Protein AF-A0AAV5X1I8-F1 (afdb_monomer_lite)

Foldseek 3Di:
DDDDDDDDDDDDDDDDPPDPDDPVVVVVVVVVVVVVVVVVVVVVVVVVVVVLLVVLLVPQHDPQCSVQSSVLQVVLWFRPGVVQPDPVSLQSSLLSSLCSQPNPVQCVQQELVCLVVLVVLVPVPPPVSVSSVVSNGNRRRSNHTPD

Structure (mmCIF, N/CA/C/O backbone):
data_AF-A0AAV5X1I8-F1
#
_entry.id   AF-A0AAV5X1I8-F1
#
loop_
_atom_site.group_PDB
_atom_site.id
_atom_site.type_symbol
_atom_site.label_atom_id
_atom_site.label_alt_id
_atom_site.label_comp_id
_atom_site.label_asym_id
_atom_site.label_entity_id
_atom_site.label_seq_id
_atom_site.pdbx_PDB_ins_code
_atom_site.Cartn_x
_atom_site.Cartn_y
_atom_site.Cartn_z
_atom_site.occupancy
_atom_site.B_iso_or_equiv
_atom_site.auth_seq_id
_atom_site.auth_comp_id
_atom_site.auth_asym_id
_atom_site.auth_atom_id
_atom_site.pdbx_PDB_model_num
ATOM 1 N N . SER A 1 1 ? -28.066 71.621 68.521 1.00 43.03 1 SER A N 1
ATOM 2 C CA . SER A 1 1 ? -27.560 70.573 67.617 1.00 43.03 1 SER A CA 1
ATOM 3 C C . SER A 1 1 ? -28.483 70.422 66.427 1.00 43.03 1 SER A C 1
ATOM 5 O O . SER A 1 1 ? -29.681 70.256 66.607 1.00 43.03 1 SER A O 1
ATOM 7 N N . GLN A 1 2 ? -27.921 70.603 65.233 1.00 41.34 2 GLN A N 1
ATOM 8 C CA . GLN A 1 2 ? -28.588 70.626 63.931 1.00 41.34 2 GLN A CA 1
ATOM 9 C C . GLN A 1 2 ? -28.812 69.204 63.395 1.00 41.34 2 GLN A C 1
ATOM 11 O O . GLN A 1 2 ? -27.917 68.375 63.524 1.00 41.34 2 GLN A O 1
ATOM 16 N N . ILE A 1 3 ? -29.933 68.945 62.711 1.00 45.06 3 ILE A N 1
ATOM 17 C CA . ILE A 1 3 ? -30.043 67.830 61.754 1.00 45.06 3 ILE A CA 1
ATOM 18 C C . ILE A 1 3 ? -30.714 68.359 60.480 1.00 45.06 3 ILE A C 1
ATOM 20 O O . ILE A 1 3 ? -31.908 68.644 60.449 1.00 45.06 3 ILE A O 1
ATOM 24 N N . TYR A 1 4 ? -29.906 68.510 59.431 1.00 41.62 4 TYR A N 1
ATOM 25 C CA . TYR A 1 4 ? -30.266 68.991 58.097 1.00 41.62 4 TYR A CA 1
ATOM 26 C C . TYR A 1 4 ? -30.473 67.780 57.167 1.00 41.62 4 TYR A C 1
ATOM 28 O O . TYR A 1 4 ? -29.536 67.018 56.927 1.00 41.62 4 TYR A O 1
ATOM 36 N N . ARG A 1 5 ? -31.691 67.566 56.644 1.00 45.28 5 ARG A N 1
ATOM 37 C CA . ARG A 1 5 ? -31.988 66.514 55.646 1.00 45.28 5 ARG A CA 1
ATOM 38 C C . ARG A 1 5 ? -31.742 67.042 54.226 1.00 45.28 5 ARG A C 1
ATOM 40 O O . ARG A 1 5 ? -32.449 67.938 53.774 1.00 45.28 5 ARG A O 1
ATOM 47 N N . ARG A 1 6 ? -30.785 66.448 53.501 1.00 44.38 6 ARG A N 1
ATOM 48 C CA . ARG A 1 6 ? -30.564 66.671 52.058 1.00 44.38 6 ARG A CA 1
ATOM 49 C C . ARG A 1 6 ? -31.616 65.926 51.220 1.00 44.38 6 ARG A C 1
ATOM 51 O O . ARG A 1 6 ? -31.874 64.752 51.468 1.00 44.38 6 ARG A O 1
ATOM 58 N N . ARG A 1 7 ? -32.172 66.589 50.198 1.00 47.53 7 ARG A N 1
ATOM 59 C CA . ARG A 1 7 ? -32.893 65.962 49.071 1.00 47.53 7 ARG A CA 1
ATOM 60 C C . ARG A 1 7 ? -31.920 65.740 47.909 1.00 47.53 7 ARG A C 1
ATOM 62 O O . ARG A 1 7 ? -31.175 66.650 47.560 1.00 47.53 7 ARG A O 1
ATOM 69 N N . 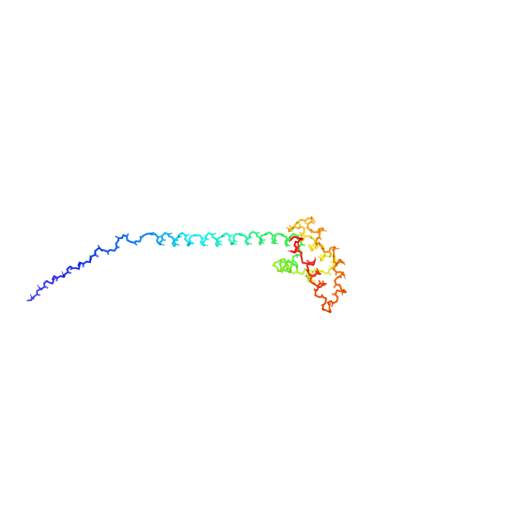THR A 1 8 ? -31.946 64.554 47.313 1.00 47.28 8 THR A N 1
ATOM 70 C CA . THR A 1 8 ? -31.221 64.183 46.086 1.00 47.28 8 THR A CA 1
ATOM 71 C C . THR A 1 8 ? -32.068 64.464 44.832 1.00 47.28 8 THR A C 1
ATOM 73 O O . THR A 1 8 ? -33.288 64.287 44.885 1.00 47.28 8 THR A O 1
ATOM 76 N N . PRO A 1 9 ? -31.470 64.882 43.700 1.00 47.22 9 PRO A N 1
ATOM 77 C CA . PRO A 1 9 ? -32.198 65.120 42.453 1.00 47.22 9 PRO A CA 1
ATOM 78 C C . PRO A 1 9 ? -32.415 63.831 41.640 1.00 47.22 9 PRO A C 1
ATOM 80 O O . PRO A 1 9 ? -31.598 62.912 41.665 1.00 47.22 9 PRO A O 1
ATOM 83 N N . ARG A 1 10 ? -33.541 63.783 40.915 1.00 47.47 10 ARG A N 1
ATOM 84 C CA . ARG A 1 10 ? -33.915 62.719 39.970 1.00 47.47 10 ARG A CA 1
ATOM 85 C C . ARG A 1 10 ? -33.127 62.866 38.665 1.00 47.47 10 ARG A C 1
ATOM 87 O O . ARG A 1 10 ? -33.118 63.943 38.080 1.00 47.47 10 ARG A O 1
ATOM 94 N N . LEU A 1 11 ? -32.543 61.766 38.196 1.00 45.41 11 LEU A N 1
ATOM 95 C CA . LEU A 1 11 ? -31.924 61.643 36.878 1.00 45.41 11 LEU A CA 1
ATOM 96 C C . LEU A 1 11 ? -32.997 61.177 35.874 1.00 45.41 11 LEU A C 1
ATOM 98 O O . LEU A 1 11 ? -33.544 60.086 36.024 1.00 45.41 11 LEU A O 1
ATOM 102 N N . GLN A 1 12 ? -33.333 62.006 34.884 1.00 53.06 12 GLN A N 1
ATOM 103 C CA . GLN A 1 12 ? -34.125 61.603 33.715 1.00 53.06 12 GLN A CA 1
ATOM 104 C C . GLN A 1 12 ? -33.166 61.110 32.625 1.00 53.06 12 GLN A C 1
ATOM 106 O O . GLN A 1 12 ? -32.307 61.867 32.181 1.00 53.06 12 GLN A O 1
ATOM 111 N N . ILE A 1 13 ? -33.324 59.860 32.188 1.00 50.00 13 ILE A N 1
ATOM 112 C CA . ILE A 1 13 ? -32.645 59.297 31.011 1.00 50.00 13 ILE A CA 1
ATOM 113 C C . ILE A 1 13 ? -33.712 59.118 29.917 1.00 50.00 13 ILE A C 1
ATOM 115 O O . ILE A 1 13 ? -34.743 58.501 30.202 1.00 50.00 13 ILE A O 1
ATOM 119 N N . PRO A 1 14 ? -33.529 59.645 28.692 1.00 46.41 14 PRO A N 1
ATOM 120 C CA . PRO A 1 14 ? -34.498 59.471 27.620 1.00 46.41 14 PRO A CA 1
ATOM 121 C C . PRO A 1 14 ? -34.398 58.072 26.995 1.00 46.41 14 PRO A C 1
ATOM 123 O O . PRO A 1 14 ? -33.334 57.609 26.590 1.00 46.41 14 PRO A O 1
ATOM 126 N N . ILE A 1 15 ? -35.556 57.421 26.901 1.00 50.56 15 ILE A N 1
ATOM 127 C CA . ILE A 1 15 ? -35.806 56.145 26.227 1.00 50.56 15 ILE A CA 1
ATOM 128 C C . ILE A 1 15 ? -35.940 56.440 24.726 1.00 50.56 15 ILE A C 1
ATOM 130 O O . ILE A 1 15 ? -37.041 56.665 24.238 1.00 50.56 15 ILE A O 1
ATOM 134 N N . VAL A 1 16 ? -34.832 56.511 23.987 1.00 46.91 16 VAL A N 1
ATOM 135 C CA . VAL A 1 16 ? -34.857 56.615 22.512 1.00 46.91 16 VAL A CA 1
ATOM 136 C C . VAL A 1 16 ? -33.735 55.760 21.922 1.00 46.91 16 VAL A C 1
ATOM 138 O O . VAL A 1 16 ? -32.824 56.262 21.285 1.00 46.91 16 VAL A O 1
ATOM 141 N N . PHE A 1 17 ? -33.742 54.456 22.191 1.00 45.16 17 PHE A N 1
ATOM 142 C CA . PHE A 1 17 ? -32.818 53.501 21.558 1.00 45.16 17 PHE A CA 1
ATOM 143 C C . PHE A 1 17 ? -33.458 52.110 21.494 1.00 45.16 17 PHE A C 1
ATOM 145 O O . PHE A 1 17 ? -32.917 51.117 21.958 1.00 45.16 17 PHE A O 1
ATOM 152 N N . ALA A 1 18 ? -34.668 52.022 20.956 1.00 50.34 18 ALA A N 1
ATOM 153 C CA . ALA A 1 18 ? -35.292 50.736 20.684 1.00 50.34 18 ALA A CA 1
ATOM 154 C C . ALA A 1 18 ? -36.101 50.885 19.405 1.00 50.34 18 ALA A C 1
ATOM 156 O O . ALA A 1 18 ? -37.126 51.550 19.451 1.00 50.34 18 ALA A O 1
ATOM 157 N N . LEU A 1 19 ? -35.589 50.354 18.285 1.00 47.88 19 LEU A N 1
ATOM 158 C CA . LEU A 1 19 ? -36.352 49.792 17.146 1.00 47.88 19 LEU A CA 1
ATOM 159 C C . LEU A 1 19 ? -35.538 49.651 15.842 1.00 47.88 19 LEU A C 1
ATOM 161 O O . LEU A 1 19 ? -36.050 49.075 14.891 1.00 47.88 19 LEU A O 1
ATOM 165 N N . HIS A 1 20 ? -34.269 50.074 15.780 1.00 48.97 20 HIS A N 1
ATOM 166 C CA . HIS A 1 20 ? -33.465 49.986 14.543 1.00 48.97 20 HIS A CA 1
ATOM 167 C C . HIS A 1 20 ? -32.456 48.826 14.460 1.00 48.97 20 HIS A C 1
ATOM 169 O O . HIS A 1 20 ? -31.535 48.871 13.650 1.00 48.97 20 HIS A O 1
ATOM 175 N N . LEU A 1 21 ? -32.611 47.764 15.252 1.00 59.62 21 LEU A N 1
ATOM 176 C CA . LEU A 1 21 ? -31.833 46.535 15.061 1.00 59.62 21 LEU A CA 1
ATOM 177 C C . LEU A 1 21 ? -32.755 45.322 15.173 1.00 59.62 21 LEU A C 1
ATOM 179 O O . LEU A 1 21 ? -33.182 44.996 16.277 1.00 59.62 21 LEU A O 1
ATOM 183 N N . PRO A 1 22 ? -33.062 44.646 14.049 1.00 57.62 22 PRO A N 1
ATOM 184 C CA . PRO A 1 22 ? -32.955 43.191 14.148 1.00 57.62 22 PRO A CA 1
ATOM 185 C C . PRO A 1 22 ? -32.491 42.467 12.879 1.00 57.62 22 PRO A C 1
ATOM 187 O O . PRO A 1 22 ? -32.331 41.258 12.946 1.00 57.62 22 PRO A O 1
ATOM 190 N N . LEU A 1 23 ? -32.259 43.127 11.736 1.00 60.56 23 LEU A N 1
ATOM 191 C CA . LEU A 1 23 ? -31.936 42.382 10.507 1.00 60.56 23 LEU A CA 1
ATOM 192 C C . LEU A 1 23 ? -30.458 41.970 10.432 1.00 60.56 23 LEU A C 1
ATOM 194 O O . LEU A 1 23 ? -30.155 40.807 10.183 1.00 60.56 23 LEU A O 1
ATOM 198 N N . ASN A 1 24 ? -29.542 42.899 10.726 1.00 59.44 24 ASN A N 1
ATOM 199 C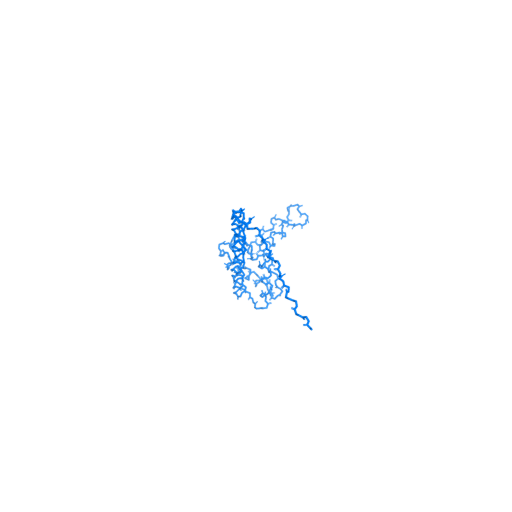 CA . ASN A 1 24 ? -28.103 42.617 10.706 1.00 59.44 24 ASN A CA 1
ATOM 200 C C . ASN A 1 24 ? -27.697 41.604 11.786 1.00 59.44 24 ASN A C 1
ATOM 202 O O . ASN A 1 24 ? -26.877 40.739 11.509 1.00 59.44 24 ASN A O 1
ATOM 206 N N . ILE A 1 25 ? -28.316 41.663 12.975 1.00 66.88 25 ILE A N 1
ATOM 207 C CA . ILE A 1 25 ? -28.050 40.701 14.058 1.00 66.88 25 ILE A CA 1
ATOM 208 C C . ILE A 1 25 ? -28.546 39.302 13.670 1.00 66.88 25 ILE A C 1
ATOM 210 O O . ILE A 1 25 ? -27.807 38.334 13.840 1.00 66.88 25 ILE A O 1
ATOM 214 N N . LEU A 1 26 ? -29.755 39.181 13.098 1.00 64.06 26 LEU A N 1
ATOM 215 C CA . LEU A 1 26 ? -30.262 37.883 12.632 1.00 64.06 26 LEU A CA 1
ATOM 216 C C . LEU A 1 26 ? -29.346 37.280 11.561 1.00 64.06 26 LEU A C 1
ATOM 218 O O . LEU A 1 26 ? -29.062 36.085 11.603 1.00 64.06 26 LEU A O 1
ATOM 222 N N . LEU A 1 27 ? -28.871 38.108 10.620 1.00 67.31 27 LEU A N 1
ATOM 223 C CA . LEU A 1 27 ? -27.958 37.671 9.565 1.00 67.31 27 LEU A CA 1
ATOM 224 C C . LEU A 1 27 ? -26.623 37.182 10.135 1.00 67.31 27 LEU A C 1
ATOM 226 O O . LEU A 1 27 ? -26.152 36.125 9.723 1.00 67.31 27 LEU A O 1
ATOM 230 N N . THR A 1 28 ? -26.035 37.906 11.094 1.00 73.50 28 THR A N 1
ATOM 231 C CA . THR A 1 28 ? -24.785 37.483 11.740 1.00 73.50 28 THR A CA 1
ATOM 232 C C . THR A 1 28 ? -24.973 36.190 12.525 1.00 73.50 28 THR A C 1
ATOM 234 O O . THR A 1 28 ? -24.177 35.273 12.372 1.00 73.50 28 THR A O 1
ATOM 237 N N . SER A 1 29 ? -26.066 36.044 13.280 1.00 75.75 29 SER A N 1
ATOM 238 C CA . SER A 1 29 ? -26.352 34.814 14.030 1.00 75.75 29 SER A CA 1
ATOM 239 C C . SER A 1 29 ? -26.574 33.605 13.115 1.00 75.75 29 SER A C 1
ATOM 241 O O . SER A 1 29 ? -26.133 32.502 13.431 1.00 75.75 29 SER A O 1
ATOM 243 N N . LEU A 1 30 ? -27.219 33.799 11.960 1.00 77.50 30 LEU A N 1
ATOM 244 C CA . LEU A 1 30 ? -27.371 32.759 10.938 1.00 77.50 30 LEU A CA 1
ATOM 245 C C . LEU A 1 30 ? -26.030 32.375 10.294 1.00 77.50 30 LEU A C 1
ATOM 247 O O . LEU A 1 30 ? -25.831 31.202 9.974 1.00 77.50 30 LEU A O 1
ATOM 251 N N . LEU A 1 31 ? -25.120 33.337 10.107 1.00 81.56 31 LEU A N 1
ATOM 252 C CA . LEU A 1 31 ? -23.783 33.091 9.560 1.00 81.56 31 LEU A CA 1
ATOM 253 C C . LEU A 1 31 ? -22.917 32.281 10.537 1.00 81.56 31 LEU A C 1
ATOM 255 O O . LEU A 1 31 ? -22.319 31.288 10.131 1.00 81.56 31 LEU A O 1
ATOM 259 N N . GLU A 1 32 ? -22.920 32.654 11.820 1.00 81.81 32 GLU A N 1
ATOM 260 C CA . GLU A 1 32 ? -22.203 31.958 12.900 1.00 81.81 32 GLU A CA 1
ATOM 261 C C . GLU A 1 32 ? -22.707 30.519 13.077 1.00 81.81 32 GLU A C 1
ATOM 263 O O . GLU A 1 32 ? -21.914 29.580 13.140 1.00 81.81 32 GLU A O 1
ATOM 268 N N . MET A 1 33 ? -24.032 30.313 13.069 1.00 83.56 33 MET A N 1
ATOM 269 C CA . MET A 1 33 ? -24.601 28.962 13.122 1.00 83.56 33 MET A CA 1
ATOM 270 C C . MET A 1 33 ? -24.177 28.128 11.911 1.00 83.56 33 MET A C 1
ATOM 272 O O . MET A 1 33 ? -23.784 26.979 12.080 1.00 83.56 33 MET A O 1
ATOM 276 N N . LYS A 1 34 ? -24.200 28.689 10.693 1.00 83.44 34 LYS A N 1
ATOM 277 C CA . LYS A 1 34 ? -23.719 27.978 9.497 1.00 83.44 34 LYS A CA 1
ATOM 278 C C . LYS A 1 34 ? -22.237 27.625 9.588 1.00 83.44 34 LYS A C 1
ATOM 280 O O . LYS A 1 34 ? -21.883 26.509 9.220 1.00 83.44 34 LYS A O 1
ATOM 285 N N . LEU A 1 35 ? -21.394 28.534 10.081 1.00 83.50 35 LEU A N 1
ATOM 286 C CA . LEU A 1 35 ? -19.969 28.265 10.288 1.00 83.50 35 LEU A CA 1
ATOM 287 C C . LEU A 1 35 ? -19.760 27.113 11.278 1.00 83.50 35 LEU A C 1
ATOM 289 O O . LEU A 1 35 ? -18.946 26.230 11.026 1.00 83.50 35 LEU A O 1
ATOM 293 N N . PHE A 1 36 ? -20.534 27.098 12.364 1.00 84.69 36 PHE A N 1
ATOM 294 C CA . PHE A 1 36 ? -20.495 26.045 13.374 1.00 84.69 36 PHE A CA 1
ATOM 295 C C . PHE A 1 36 ? -20.981 24.690 12.836 1.00 84.69 36 PHE A C 1
ATOM 297 O O . PHE A 1 36 ? -20.362 23.661 13.086 1.00 84.69 36 PHE A O 1
ATOM 304 N N . PHE A 1 37 ? -22.059 24.666 12.047 1.00 81.31 37 PHE A N 1
ATOM 305 C CA . PHE A 1 37 ? -22.516 23.433 11.401 1.00 81.31 37 PHE A CA 1
ATOM 306 C C . PHE A 1 37 ? -21.513 22.922 10.356 1.00 81.31 37 PHE A C 1
ATOM 308 O O . PHE A 1 37 ? -21.280 21.718 10.280 1.00 81.31 37 PHE A O 1
ATOM 315 N N . LEU A 1 38 ? -20.881 23.813 9.585 1.00 82.06 38 LEU A N 1
ATOM 316 C CA . LEU A 1 38 ? -19.831 23.439 8.632 1.00 82.06 38 LEU A CA 1
ATOM 317 C C . LEU A 1 38 ? -18.594 22.869 9.333 1.00 82.06 38 LEU A C 1
ATOM 319 O O . LEU A 1 38 ? -18.057 21.862 8.879 1.00 82.06 38 LEU A O 1
ATOM 323 N N . SER A 1 39 ? -18.157 23.463 10.447 1.00 77.69 39 SER A N 1
ATOM 324 C CA . SER A 1 39 ? -17.017 22.938 11.205 1.00 77.69 39 SER A CA 1
ATOM 325 C C . SER A 1 39 ? -17.323 21.578 11.836 1.00 77.69 39 SER A C 1
ATOM 327 O O . SER A 1 39 ? -16.484 20.683 11.773 1.00 77.69 39 SER A O 1
ATOM 329 N N . LEU A 1 40 ? -18.537 21.377 12.358 1.00 76.38 40 LEU A N 1
ATOM 330 C CA . LEU A 1 40 ? -18.997 20.077 12.857 1.00 76.38 40 LEU A CA 1
ATOM 331 C C . LEU A 1 40 ? -18.969 18.989 11.777 1.00 76.38 40 LEU A C 1
ATOM 333 O O . LEU A 1 40 ? -18.457 17.901 12.036 1.00 76.38 40 LEU A O 1
ATOM 337 N N . LEU A 1 41 ? -19.465 19.282 10.568 1.00 75.62 41 LEU A N 1
ATOM 338 C CA . LEU A 1 41 ? -19.477 18.319 9.460 1.00 75.62 41 LEU A CA 1
ATOM 339 C C . LEU A 1 41 ? -18.063 17.865 9.067 1.00 75.62 41 LEU A C 1
ATOM 341 O O . LEU A 1 41 ? -17.851 16.675 8.839 1.00 75.62 41 LEU A O 1
ATOM 345 N N . LEU A 1 42 ? -17.093 18.784 9.040 1.00 73.19 42 LEU A N 1
ATOM 346 C CA . LEU A 1 42 ? -15.700 18.468 8.701 1.00 73.19 42 LEU A CA 1
ATOM 347 C C . LEU A 1 42 ? -15.025 17.565 9.747 1.00 73.19 42 LEU A C 1
ATOM 349 O O . LEU A 1 42 ? -14.247 16.679 9.392 1.00 73.19 42 LEU A O 1
ATOM 353 N N . ILE A 1 43 ? -15.332 17.752 11.033 1.00 71.81 43 ILE A N 1
ATOM 354 C CA . ILE A 1 43 ? -14.749 16.942 12.114 1.00 71.81 43 ILE A CA 1
ATOM 355 C C . ILE A 1 43 ? -15.288 15.504 12.064 1.00 71.81 43 ILE A C 1
ATOM 357 O O . ILE A 1 43 ? -14.528 14.553 12.249 1.00 71.81 43 ILE A O 1
ATOM 361 N N . SER A 1 44 ? -16.581 15.325 11.770 1.00 67.19 44 SER A N 1
ATOM 362 C CA . SER A 1 44 ? -17.197 13.994 11.692 1.00 67.19 44 SER A CA 1
ATOM 363 C C . SER A 1 44 ? -16.598 13.120 10.586 1.00 67.19 44 SER A C 1
ATOM 365 O O . SER A 1 44 ? -16.380 11.931 10.811 1.00 67.19 44 SER A O 1
ATOM 367 N N . SER A 1 45 ? -16.283 13.692 9.419 1.00 65.44 45 SER A N 1
ATOM 368 C CA . SER A 1 45 ? -15.679 12.941 8.308 1.00 65.44 45 SER A CA 1
ATOM 369 C C . SER A 1 45 ? -14.271 12.428 8.617 1.00 65.44 45 SER A C 1
ATOM 371 O O . SER A 1 45 ? -13.926 11.314 8.232 1.00 65.44 45 SER A O 1
ATOM 373 N N . VAL A 1 46 ? -13.467 13.207 9.346 1.00 70.00 46 VAL A N 1
ATOM 374 C CA . VAL A 1 46 ? -12.099 12.805 9.718 1.00 70.00 46 VAL A CA 1
ATOM 375 C C . VAL A 1 46 ? -12.122 11.668 10.739 1.00 70.00 46 VAL A C 1
ATOM 377 O O . VAL A 1 46 ? -11.349 10.721 10.626 1.00 70.00 46 VAL A O 1
ATOM 380 N N . ALA A 1 47 ? -13.037 11.727 11.712 1.00 66.94 47 ALA A N 1
ATOM 381 C CA . ALA A 1 47 ? -13.168 10.687 12.728 1.00 66.94 47 ALA A CA 1
ATOM 382 C C . ALA A 1 47 ? -13.566 9.329 12.125 1.00 66.94 47 ALA A C 1
ATOM 384 O O . ALA A 1 47 ? -12.983 8.310 12.486 1.00 66.94 47 ALA A O 1
ATOM 385 N N . ALA A 1 48 ? -14.512 9.323 11.179 1.00 68.12 48 ALA A N 1
ATOM 386 C CA . ALA A 1 48 ? -14.936 8.102 10.496 1.00 68.12 48 ALA A CA 1
ATOM 387 C C . ALA A 1 48 ? -13.787 7.458 9.700 1.00 68.12 48 ALA A C 1
ATOM 389 O O . ALA A 1 48 ? -13.550 6.260 9.834 1.00 68.12 48 ALA A O 1
ATOM 390 N N . LYS A 1 49 ? -13.026 8.266 8.946 1.00 75.88 49 LYS A N 1
ATOM 391 C CA . LYS A 1 49 ? -11.868 7.794 8.174 1.00 75.88 49 LYS A CA 1
ATOM 392 C C . LYS A 1 49 ? -10.778 7.193 9.072 1.00 75.88 49 LYS A C 1
ATOM 394 O O . LYS A 1 49 ? -10.285 6.105 8.800 1.00 75.88 49 LYS A O 1
ATOM 399 N N . SER A 1 50 ? -10.474 7.846 10.193 1.00 76.38 50 SER A N 1
ATOM 400 C CA . SER A 1 50 ? -9.473 7.354 11.148 1.00 76.38 50 SER A CA 1
ATOM 401 C C . SER A 1 50 ? -9.875 6.032 11.821 1.00 76.38 50 SER A C 1
ATOM 403 O O . SER A 1 50 ? -9.015 5.198 12.110 1.00 76.38 50 SER A O 1
ATOM 405 N N . GLU A 1 51 ? -11.170 5.809 12.072 1.00 81.12 51 GLU A N 1
ATOM 406 C CA . GLU A 1 51 ? -11.657 4.534 12.610 1.00 81.12 51 GLU A CA 1
ATOM 407 C C . GLU A 1 51 ? -11.502 3.395 11.592 1.00 81.12 51 GLU A C 1
ATOM 409 O O . GLU A 1 51 ? -11.090 2.291 11.957 1.00 81.12 51 GLU A O 1
ATOM 414 N N . GLU A 1 52 ? -11.810 3.663 10.324 1.00 85.12 52 GLU A N 1
ATOM 415 C CA . GLU A 1 52 ? -11.651 2.715 9.221 1.00 85.12 52 GLU A CA 1
ATOM 416 C C . GLU A 1 52 ? -10.180 2.328 9.018 1.00 85.12 52 GLU A C 1
ATOM 418 O O . GLU A 1 52 ? -9.838 1.150 9.115 1.00 85.12 52 GLU A O 1
ATOM 423 N N . GLU A 1 53 ? -9.285 3.309 8.879 1.00 88.31 53 GLU A N 1
ATOM 424 C CA . GLU A 1 53 ? -7.835 3.084 8.775 1.00 88.31 53 GLU A CA 1
ATOM 425 C C . GLU A 1 53 ? -7.293 2.352 10.015 1.00 88.31 53 GLU A C 1
ATOM 427 O O . GLU A 1 53 ? -6.437 1.468 9.925 1.00 88.31 53 GLU A O 1
ATOM 432 N N . GLY A 1 54 ? -7.842 2.656 11.196 1.00 90.88 54 GLY A N 1
ATOM 433 C CA . GLY A 1 54 ? -7.534 1.963 12.441 1.00 90.88 54 GLY A CA 1
ATOM 434 C C . GLY A 1 54 ? -7.854 0.466 12.405 1.00 90.88 54 GLY A C 1
ATOM 435 O O . GLY A 1 54 ? -7.046 -0.333 12.890 1.00 90.88 54 GLY A O 1
ATOM 436 N N . LYS A 1 55 ? -8.997 0.086 11.819 1.00 95.06 55 LYS A N 1
ATOM 437 C CA . LYS A 1 55 ? -9.407 -1.316 11.630 1.00 95.06 55 LYS A CA 1
ATOM 438 C C . LYS A 1 55 ? -8.520 -2.021 10.612 1.00 95.06 55 LYS A C 1
ATOM 440 O O . LYS A 1 55 ? -8.044 -3.111 10.912 1.00 95.06 55 LYS A O 1
ATOM 445 N N . VAL A 1 56 ? -8.223 -1.374 9.485 1.00 96.69 56 VAL A N 1
ATOM 446 C CA . VAL A 1 56 ? -7.344 -1.938 8.447 1.00 96.69 56 VAL A CA 1
ATOM 447 C C . VAL A 1 56 ? -5.945 -2.217 8.997 1.00 96.69 56 VAL A C 1
ATOM 449 O O . VAL A 1 56 ? -5.401 -3.300 8.793 1.00 96.69 56 VAL A O 1
ATOM 452 N N . VAL A 1 57 ? -5.371 -1.292 9.774 1.00 97.00 57 VAL A N 1
ATOM 453 C CA . VAL A 1 57 ? -4.070 -1.519 10.429 1.00 97.00 57 VAL A CA 1
ATOM 454 C C . VAL A 1 57 ? -4.125 -2.709 11.391 1.00 97.00 57 VAL A C 1
ATOM 456 O O . VAL A 1 57 ? -3.176 -3.485 11.447 1.00 97.00 57 VAL A O 1
ATOM 459 N N . ALA A 1 58 ? -5.211 -2.866 12.151 1.00 96.69 58 ALA A N 1
ATOM 460 C CA . ALA A 1 58 ? -5.357 -3.983 13.084 1.00 96.69 58 ALA A CA 1
ATOM 461 C C . ALA A 1 58 ? -5.550 -5.338 12.378 1.00 96.69 58 ALA A C 1
ATOM 463 O O . ALA A 1 58 ? -5.148 -6.364 12.920 1.00 96.69 58 ALA A O 1
ATOM 464 N N . GLU A 1 59 ? -6.163 -5.338 11.194 1.00 97.19 59 GLU A N 1
ATOM 465 C CA . GLU A 1 59 ? -6.404 -6.532 10.383 1.00 97.19 59 GLU A CA 1
ATOM 466 C C . GLU A 1 59 ? -5.152 -6.976 9.615 1.00 97.19 59 GLU A C 1
ATOM 468 O O . GLU A 1 59 ? -4.794 -8.153 9.636 1.00 97.19 59 GLU A O 1
ATOM 473 N N . CYS A 1 60 ? -4.469 -6.038 8.957 1.00 97.31 60 CYS A N 1
ATOM 474 C CA . CYS A 1 60 ? -3.437 -6.356 7.972 1.00 97.31 60 CYS A CA 1
ATOM 475 C C . CYS A 1 60 ? -2.002 -6.292 8.502 1.00 97.31 60 CYS A C 1
ATOM 477 O O . CYS A 1 60 ? -1.093 -6.842 7.874 1.00 97.31 60 CYS A O 1
ATOM 479 N N . CYS A 1 61 ? -1.762 -5.607 9.624 1.00 96.81 61 CYS A N 1
ATOM 480 C CA . CYS A 1 61 ? -0.411 -5.368 10.121 1.00 96.81 61 CYS A CA 1
ATOM 481 C C . CYS A 1 61 ? -0.106 -6.130 11.401 1.00 96.81 61 CYS A C 1
ATOM 483 O O . CYS A 1 61 ? -0.908 -6.215 12.331 1.00 96.81 61 CYS A O 1
ATOM 485 N N . ALA A 1 62 ? 1.125 -6.634 11.479 1.00 94.19 62 ALA A N 1
ATOM 486 C CA . ALA A 1 62 ? 1.645 -7.190 12.711 1.00 94.19 62 ALA A CA 1
ATOM 487 C C . ALA A 1 62 ? 1.716 -6.097 13.802 1.00 94.19 62 ALA A C 1
ATOM 489 O O . ALA A 1 62 ? 1.981 -4.927 13.503 1.00 94.19 62 ALA A O 1
ATOM 490 N N . PRO A 1 63 ? 1.553 -6.444 15.092 1.00 94.62 63 PRO A N 1
ATOM 491 C CA . PRO A 1 63 ? 1.570 -5.454 16.172 1.00 94.62 63 PRO A CA 1
ATOM 492 C C . PRO A 1 63 ? 2.845 -4.595 16.218 1.00 94.62 63 PRO A C 1
ATOM 494 O O . PRO A 1 63 ? 2.794 -3.419 16.568 1.00 94.62 63 PRO A O 1
ATOM 497 N N . ASN A 1 64 ? 3.991 -5.163 15.832 1.00 95.38 64 ASN A N 1
ATOM 498 C CA . ASN A 1 64 ? 5.285 -4.478 15.770 1.00 95.38 64 ASN A CA 1
ATOM 499 C C . ASN A 1 64 ? 5.489 -3.631 14.494 1.00 95.38 64 ASN A C 1
ATOM 501 O O . ASN A 1 64 ? 6.488 -2.919 14.398 1.00 95.38 64 ASN A O 1
ATOM 505 N N . SER A 1 65 ? 4.588 -3.698 13.509 1.00 96.38 65 SER A N 1
ATOM 506 C CA . SER A 1 65 ? 4.597 -2.858 12.302 1.00 96.38 65 SER A CA 1
ATOM 507 C C . SER A 1 65 ? 3.432 -1.866 12.248 1.00 96.38 65 SER A C 1
ATOM 509 O O . SER A 1 65 ? 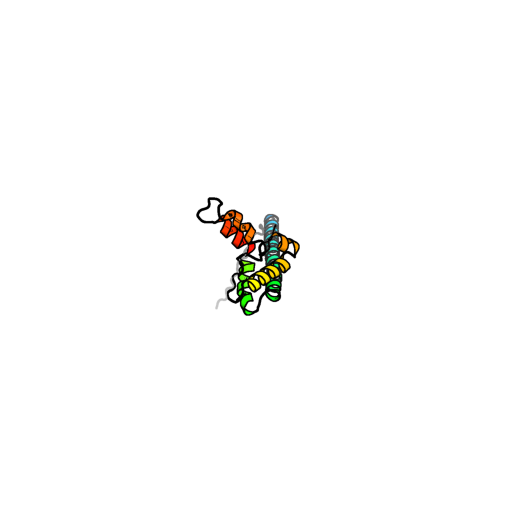3.450 -0.972 11.407 1.00 96.38 65 SER A O 1
ATOM 511 N N . ALA A 1 66 ? 2.463 -1.956 13.166 1.00 96.44 66 ALA A N 1
ATOM 512 C CA . ALA A 1 66 ? 1.229 -1.168 13.152 1.00 96.44 66 ALA A CA 1
ATOM 513 C C . ALA A 1 66 ? 1.447 0.353 13.046 1.00 96.44 66 ALA A C 1
ATOM 515 O O . ALA A 1 66 ? 0.753 1.017 12.279 1.00 96.44 66 ALA A O 1
ATOM 516 N N . ALA A 1 67 ? 2.422 0.910 13.774 1.00 95.94 67 ALA A N 1
ATOM 517 C CA . ALA A 1 67 ? 2.724 2.343 13.713 1.00 95.94 67 ALA A CA 1
ATOM 518 C C . ALA A 1 67 ? 3.251 2.767 12.332 1.00 95.94 67 ALA A C 1
ATOM 520 O O . ALA A 1 67 ? 2.801 3.769 11.787 1.00 95.94 67 ALA A O 1
ATOM 521 N N . CYS A 1 68 ? 4.147 1.968 11.749 1.00 96.94 68 CYS A N 1
ATOM 522 C CA . CYS A 1 68 ? 4.675 2.218 10.411 1.00 96.94 68 CYS A CA 1
ATOM 523 C C . CYS A 1 68 ? 3.596 2.041 9.334 1.00 96.94 68 CYS A C 1
ATOM 525 O O . CYS A 1 68 ? 3.476 2.882 8.452 1.00 96.94 68 CYS A O 1
ATOM 527 N N . CYS A 1 69 ? 2.755 1.005 9.435 1.00 97.19 69 CYS A N 1
ATOM 528 C CA . CYS A 1 69 ? 1.619 0.841 8.528 1.00 97.19 69 CYS A CA 1
ATOM 529 C C . CYS A 1 69 ? 0.688 2.050 8.554 1.00 97.19 69 CYS A C 1
ATOM 531 O O . CYS A 1 69 ? 0.270 2.523 7.503 1.00 97.19 69 CYS A O 1
ATOM 533 N N . ARG A 1 70 ? 0.377 2.551 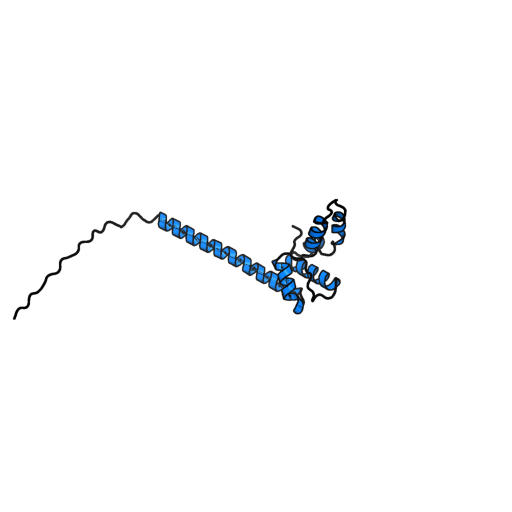9.755 1.00 96.50 70 ARG A N 1
ATOM 534 C CA . ARG A 1 70 ? -0.471 3.730 9.916 1.00 96.50 70 ARG A CA 1
ATOM 535 C C . ARG A 1 70 ? 0.140 4.952 9.251 1.00 96.50 70 ARG A C 1
ATOM 537 O O . ARG A 1 70 ? -0.536 5.608 8.480 1.00 96.50 70 ARG A O 1
ATOM 544 N N . GLU A 1 71 ? 1.423 5.201 9.485 1.00 96.12 71 GLU A N 1
ATOM 545 C CA . GLU A 1 71 ? 2.138 6.294 8.826 1.00 96.12 71 GLU A CA 1
ATOM 546 C C . GLU A 1 71 ? 2.099 6.158 7.295 1.00 96.12 71 GLU A C 1
ATOM 548 O O . GLU A 1 71 ? 1.811 7.125 6.594 1.00 96.12 71 GLU A O 1
ATOM 553 N N . SER A 1 72 ? 2.318 4.954 6.760 1.00 96.12 72 SER A N 1
ATOM 554 C CA . SER A 1 72 ? 2.218 4.722 5.317 1.00 96.12 72 SER A CA 1
ATOM 555 C C . SER A 1 72 ? 0.818 5.004 4.767 1.00 96.12 72 SER A C 1
ATOM 557 O O . SER A 1 72 ? 0.709 5.591 3.692 1.00 96.12 72 SER A O 1
ATOM 559 N N . ILE A 1 73 ? -0.233 4.630 5.501 1.00 95.69 73 ILE A N 1
ATOM 560 C CA . ILE A 1 73 ? -1.626 4.873 5.110 1.00 95.69 73 ILE A CA 1
ATOM 561 C C . ILE A 1 73 ? -1.947 6.371 5.155 1.00 95.69 73 ILE A C 1
ATOM 563 O O . ILE A 1 73 ? -2.330 6.930 4.126 1.00 95.69 73 ILE A O 1
ATOM 567 N N . ASP A 1 74 ? -1.715 7.022 6.299 1.00 93.69 74 ASP A N 1
ATOM 568 C CA . ASP A 1 74 ? -2.075 8.422 6.564 1.00 93.69 74 ASP A CA 1
ATOM 569 C C . ASP A 1 74 ? -1.394 9.392 5.582 1.00 93.69 74 ASP A C 1
ATOM 571 O O . ASP A 1 74 ? -1.965 10.420 5.202 1.00 93.69 74 ASP A O 1
ATOM 575 N N . PHE A 1 75 ? -0.163 9.071 5.167 1.00 93.69 75 PHE A N 1
ATOM 576 C CA . PHE A 1 75 ? 0.672 9.936 4.332 1.00 93.69 75 PHE A CA 1
ATOM 577 C C . PHE A 1 75 ? 0.851 9.450 2.890 1.00 93.69 75 PHE A C 1
ATOM 579 O O . PHE A 1 75 ? 1.634 10.053 2.156 1.00 93.69 75 PHE A O 1
ATOM 586 N N . TYR A 1 76 ? 0.129 8.408 2.463 1.00 93.75 76 TYR A N 1
ATOM 587 C CA . TYR A 1 76 ? 0.222 7.851 1.103 1.00 93.75 76 TYR A CA 1
ATOM 588 C C . TYR A 1 76 ? 1.665 7.484 0.718 1.00 93.75 76 TYR A C 1
ATOM 590 O O . TYR A 1 76 ? 2.145 7.784 -0.378 1.00 93.75 76 TYR A O 1
ATOM 598 N N . LEU A 1 77 ? 2.391 6.870 1.656 1.00 95.25 77 LEU A N 1
ATOM 599 C CA . LEU A 1 77 ? 3.791 6.491 1.480 1.00 95.25 77 LEU A CA 1
ATOM 600 C C . LEU A 1 77 ? 3.922 5.009 1.147 1.00 95.25 77 LEU A C 1
ATOM 602 O O . LEU A 1 77 ? 3.119 4.176 1.566 1.00 95.25 77 LEU A O 1
ATOM 606 N N . ALA A 1 78 ? 5.017 4.673 0.466 1.00 94.44 78 ALA A N 1
ATOM 607 C CA . ALA A 1 78 ? 5.408 3.291 0.253 1.00 94.44 78 ALA A CA 1
ATOM 608 C C . ALA A 1 78 ? 5.551 2.542 1.591 1.00 94.44 78 ALA A C 1
ATOM 610 O O . ALA A 1 78 ? 6.232 3.011 2.508 1.00 94.44 78 ALA A O 1
ATOM 611 N N . LEU A 1 79 ? 4.959 1.350 1.691 1.00 94.81 79 LEU A N 1
ATOM 612 C CA . LEU A 1 79 ? 5.062 0.527 2.896 1.00 94.81 79 LEU A CA 1
ATOM 613 C C . LEU A 1 79 ? 6.444 -0.144 2.959 1.00 94.81 79 LEU A C 1
ATOM 615 O O . LEU A 1 79 ? 6.675 -1.154 2.293 1.00 94.81 79 LEU A O 1
ATOM 619 N N . LEU A 1 80 ? 7.359 0.416 3.751 1.00 91.75 80 LEU A N 1
ATOM 620 C CA . LEU A 1 80 ? 8.751 -0.043 3.902 1.00 91.75 80 LEU A CA 1
ATOM 621 C C . LEU A 1 80 ? 9.106 -0.309 5.374 1.00 91.75 80 LEU A C 1
ATOM 623 O O . LEU A 1 80 ? 10.161 0.093 5.864 1.00 91.75 80 LEU A O 1
ATOM 627 N N . CYS A 1 81 ? 8.198 -0.957 6.103 1.00 93.19 81 CYS A N 1
ATOM 628 C CA . CYS A 1 81 ? 8.353 -1.181 7.535 1.00 93.19 81 CYS A CA 1
ATOM 629 C C . CYS A 1 81 ? 9.498 -2.161 7.841 1.00 93.19 81 CYS A C 1
ATOM 631 O O . CYS A 1 81 ? 9.416 -3.314 7.420 1.00 93.19 81 CYS A O 1
ATOM 633 N N . PRO A 1 82 ? 10.519 -1.771 8.635 1.00 90.25 82 PRO A N 1
ATOM 634 C CA . PRO A 1 82 ? 11.661 -2.642 8.938 1.00 90.25 82 PRO A CA 1
ATOM 635 C C . PRO A 1 82 ? 11.289 -3.945 9.656 1.00 90.25 82 PRO A C 1
ATOM 637 O O . PRO A 1 82 ? 12.023 -4.922 9.579 1.00 90.25 82 PRO A O 1
ATOM 640 N N . SER A 1 83 ? 10.158 -3.957 10.368 1.00 91.19 83 SER A N 1
ATOM 641 C CA . SER A 1 83 ? 9.623 -5.136 11.055 1.00 91.19 83 SER A CA 1
ATOM 642 C C . SER A 1 83 ? 8.973 -6.161 10.119 1.00 91.19 83 SER A C 1
ATOM 644 O O . SER A 1 83 ? 8.678 -7.271 10.556 1.00 91.19 83 SER A O 1
ATOM 646 N N . LEU A 1 84 ? 8.761 -5.818 8.844 1.00 91.06 84 LEU A N 1
ATOM 647 C CA . LEU A 1 84 ? 8.328 -6.751 7.807 1.00 91.06 84 LEU A CA 1
ATOM 648 C C . LEU A 1 84 ? 9.578 -7.348 7.149 1.00 91.06 84 LEU A C 1
ATOM 650 O O . LEU A 1 84 ? 10.104 -6.830 6.168 1.00 91.06 84 LEU A O 1
ATOM 654 N N . GLU A 1 85 ? 10.079 -8.434 7.734 1.00 86.81 85 GLU A N 1
ATOM 655 C CA . GLU A 1 85 ? 11.417 -8.975 7.444 1.00 86.81 85 GLU A CA 1
ATOM 656 C C . GLU A 1 85 ? 11.584 -9.540 6.023 1.00 86.81 85 GLU A C 1
ATOM 658 O O . GLU A 1 85 ? 12.708 -9.666 5.536 1.00 86.81 85 GLU A O 1
ATOM 663 N N . SER A 1 86 ? 10.487 -9.887 5.341 1.00 92.19 86 SER A N 1
ATOM 664 C CA . SER A 1 86 ? 10.531 -10.476 4.001 1.00 92.19 86 SER A CA 1
ATOM 665 C C . SER A 1 86 ? 9.826 -9.610 2.957 1.00 92.19 86 SER A C 1
ATOM 667 O O . SER A 1 86 ? 8.802 -8.979 3.234 1.00 92.19 86 SER A O 1
ATOM 669 N N . LYS A 1 87 ? 10.345 -9.630 1.717 1.00 89.62 87 LYS A N 1
ATOM 670 C CA . LYS A 1 87 ? 9.697 -8.969 0.570 1.00 89.62 87 LYS A CA 1
ATOM 671 C C . LYS A 1 87 ? 8.263 -9.466 0.389 1.00 89.62 87 LYS A C 1
ATOM 673 O O . LYS A 1 87 ? 7.377 -8.653 0.159 1.00 89.62 87 LYS A O 1
ATOM 678 N N . GLN A 1 88 ? 8.037 -10.771 0.545 1.00 92.50 88 GLN A N 1
ATOM 679 C CA . GLN A 1 88 ? 6.705 -11.350 0.393 1.00 92.50 88 GLN A CA 1
ATOM 680 C C . GLN A 1 88 ? 5.741 -10.827 1.459 1.00 92.50 88 GLN A C 1
ATOM 682 O O . GLN A 1 88 ? 4.653 -10.389 1.122 1.00 92.50 88 GLN A O 1
ATOM 687 N N . THR A 1 89 ? 6.168 -10.764 2.722 1.00 94.38 89 THR A N 1
ATOM 688 C CA . THR A 1 89 ? 5.339 -10.214 3.804 1.00 94.38 89 THR A CA 1
ATOM 689 C C . THR A 1 89 ? 4.978 -8.753 3.538 1.00 94.38 89 THR A C 1
ATOM 691 O O . THR A 1 89 ? 3.840 -8.364 3.761 1.00 94.38 89 THR A O 1
ATOM 694 N N . MET A 1 90 ? 5.907 -7.943 3.014 1.00 94.19 90 MET A N 1
ATOM 695 C CA . MET A 1 90 ? 5.592 -6.566 2.611 1.00 94.19 90 MET A CA 1
ATOM 696 C C . MET A 1 90 ? 4.541 -6.510 1.496 1.00 94.19 90 MET A C 1
ATOM 698 O O . MET A 1 90 ? 3.623 -5.697 1.581 1.00 94.19 90 MET A O 1
ATOM 702 N N . VAL A 1 91 ? 4.659 -7.363 0.474 1.00 94.25 91 VAL A N 1
ATOM 703 C CA . VAL A 1 91 ? 3.680 -7.457 -0.622 1.00 94.25 91 VAL A CA 1
ATOM 704 C C . VAL A 1 91 ? 2.311 -7.883 -0.091 1.00 94.25 91 VAL A C 1
ATOM 706 O O . VAL A 1 91 ? 1.323 -7.207 -0.364 1.00 94.25 91 VAL A O 1
ATOM 709 N N . ASP A 1 92 ? 2.258 -8.931 0.731 1.00 95.50 92 ASP A N 1
ATOM 710 C CA . ASP A 1 92 ? 1.019 -9.452 1.314 1.00 95.50 92 ASP A CA 1
ATOM 711 C C . ASP A 1 92 ? 0.339 -8.404 2.208 1.00 95.50 92 ASP A C 1
ATOM 713 O O . ASP A 1 92 ? -0.872 -8.200 2.119 1.00 95.50 92 ASP A O 1
ATOM 717 N N . THR A 1 93 ? 1.111 -7.681 3.029 1.00 96.56 93 THR A N 1
ATOM 718 C CA . THR A 1 93 ? 0.582 -6.592 3.860 1.00 96.56 93 THR A CA 1
ATOM 719 C C . THR A 1 93 ? 0.042 -5.445 3.006 1.00 96.56 93 THR A C 1
ATOM 721 O O . THR A 1 93 ? -1.052 -4.962 3.291 1.00 96.56 93 THR A O 1
ATOM 724 N N . ARG A 1 94 ? 0.746 -5.018 1.945 1.00 95.94 94 ARG A N 1
ATOM 725 C CA . ARG A 1 94 ? 0.234 -3.977 1.031 1.00 95.94 94 ARG A CA 1
ATOM 726 C C . ARG A 1 94 ? -1.065 -4.409 0.365 1.00 95.94 94 ARG A C 1
ATOM 728 O O . ARG A 1 94 ? -2.021 -3.642 0.368 1.00 95.94 94 ARG A O 1
ATOM 735 N N . LYS A 1 95 ? -1.102 -5.643 -0.146 1.00 95.81 95 LYS A N 1
ATOM 736 C CA . LYS A 1 95 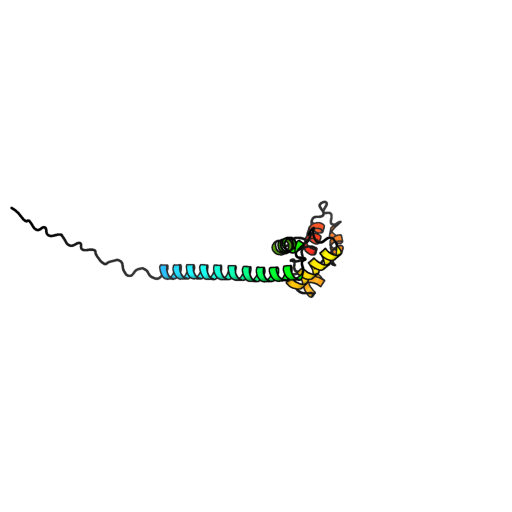? -2.273 -6.218 -0.809 1.00 95.81 95 LYS A CA 1
ATOM 737 C C . LYS A 1 95 ? -3.470 -6.272 0.137 1.00 95.81 95 LYS A C 1
ATOM 739 O O . LYS A 1 95 ? -4.544 -5.820 -0.235 1.00 95.81 95 LYS A O 1
ATOM 744 N N . CYS A 1 96 ? -3.265 -6.736 1.372 1.00 97.38 96 CYS A N 1
ATOM 745 C CA . CYS A 1 96 ? -4.299 -6.731 2.405 1.00 97.38 96 CYS A CA 1
ATOM 746 C C . CYS A 1 96 ? -4.836 -5.317 2.653 1.00 97.38 96 CYS A C 1
ATOM 748 O O . CYS A 1 96 ? -6.039 -5.106 2.551 1.00 97.38 96 CYS A O 1
ATOM 750 N N . ILE A 1 97 ? -3.957 -4.339 2.910 1.00 96.88 97 ILE A N 1
ATOM 751 C CA . ILE A 1 97 ? -4.374 -2.957 3.195 1.00 96.88 97 ILE A CA 1
ATOM 752 C C . ILE A 1 97 ? -5.179 -2.378 2.024 1.00 96.88 97 ILE A C 1
ATOM 754 O O . ILE A 1 97 ? -6.268 -1.852 2.241 1.00 96.88 97 ILE A O 1
ATOM 758 N N . GLN A 1 98 ? -4.674 -2.500 0.793 1.00 95.69 98 GLN A N 1
ATOM 759 C CA . GLN A 1 98 ? -5.333 -1.949 -0.393 1.00 95.69 98 GLN A CA 1
ATOM 760 C C . GLN A 1 98 ? -6.686 -2.624 -0.654 1.00 95.69 98 GLN A C 1
ATOM 762 O O . GLN A 1 98 ? -7.674 -1.947 -0.930 1.00 95.69 98 GLN A O 1
ATOM 767 N N . THR A 1 99 ? -6.769 -3.947 -0.478 1.00 96.19 99 THR A N 1
ATOM 768 C CA . THR A 1 99 ? -8.030 -4.690 -0.609 1.00 96.19 99 THR A CA 1
ATOM 769 C C . THR A 1 99 ? -9.030 -4.311 0.481 1.00 96.19 99 THR A C 1
ATOM 771 O O . THR A 1 99 ? -10.214 -4.170 0.181 1.00 96.19 99 THR A O 1
ATOM 774 N N . SER A 1 100 ? -8.590 -4.099 1.723 1.00 96.44 100 SER A N 1
ATOM 775 C CA . SER A 1 100 ? -9.481 -3.669 2.804 1.00 96.44 100 SER A CA 1
ATOM 776 C C . SER A 1 100 ? -9.982 -2.231 2.623 1.00 96.44 100 SER A C 1
ATOM 778 O O . SER A 1 100 ? -11.100 -1.940 3.037 1.00 96.44 100 SER A O 1
ATOM 780 N N . LEU A 1 101 ? -9.197 -1.342 1.997 1.00 94.12 101 LEU A N 1
ATOM 781 C CA . LEU A 1 101 ? -9.586 0.054 1.748 1.00 94.12 101 LEU A CA 1
ATOM 782 C C . LEU A 1 101 ? -10.441 0.238 0.484 1.00 94.12 101 LEU A C 1
ATOM 784 O O . LEU A 1 101 ? -11.402 1.003 0.499 1.00 94.12 101 LEU A O 1
ATOM 788 N N . TYR A 1 102 ? -10.092 -0.435 -0.615 1.00 93.94 102 TYR A N 1
ATOM 789 C CA . TYR A 1 102 ? -10.660 -0.155 -1.945 1.00 93.94 102 TYR A CA 1
ATOM 790 C C . TYR A 1 102 ? -11.272 -1.380 -2.631 1.00 93.94 102 TYR A C 1
ATOM 792 O O . TYR A 1 102 ? -11.915 -1.258 -3.674 1.00 93.94 102 TYR A O 1
ATOM 800 N N . GLY A 1 103 ? -11.126 -2.563 -2.037 1.00 94.62 103 GLY A N 1
ATOM 801 C CA . GLY A 1 103 ? -11.606 -3.820 -2.596 1.00 94.62 103 GLY A CA 1
ATOM 802 C C . GLY A 1 103 ? -10.612 -4.498 -3.541 1.00 94.62 103 GLY A C 1
ATOM 803 O O . GLY A 1 103 ? -9.568 -3.962 -3.922 1.00 94.62 103 GLY A O 1
ATOM 804 N N . GLN A 1 104 ? -10.958 -5.731 -3.917 1.00 94.69 104 GLN A N 1
ATOM 805 C CA . GLN A 1 104 ? -10.107 -6.582 -4.753 1.00 94.69 104 GLN A CA 1
ATOM 806 C C . GLN A 1 104 ? -9.931 -6.017 -6.168 1.00 94.69 104 GLN A C 1
ATOM 808 O O . GLN A 1 104 ? -8.837 -6.089 -6.710 1.00 94.69 104 GLN A O 1
ATOM 813 N N . GLU A 1 105 ? -10.983 -5.430 -6.746 1.00 93.56 105 GLU A N 1
ATOM 814 C CA . GLU A 1 105 ? -10.945 -4.880 -8.107 1.00 93.56 105 GLU A CA 1
ATOM 815 C C . GLU A 1 105 ? -9.898 -3.765 -8.241 1.00 93.56 105 GLU A C 1
ATOM 817 O O . GLU A 1 105 ? -9.103 -3.779 -9.177 1.00 93.56 105 GLU A O 1
ATOM 822 N N . ASP A 1 106 ? -9.839 -2.847 -7.272 1.00 92.06 106 ASP A N 1
ATOM 823 C CA . ASP A 1 106 ? -8.840 -1.774 -7.251 1.00 92.06 106 ASP A CA 1
ATOM 824 C C . ASP A 1 106 ? -7.417 -2.329 -7.086 1.00 92.06 106 ASP A C 1
ATOM 826 O O . ASP A 1 106 ? -6.490 -1.945 -7.804 1.00 92.06 106 ASP A O 1
ATOM 830 N N . THR A 1 107 ? -7.268 -3.315 -6.199 1.00 92.31 107 THR A N 1
ATOM 831 C CA . THR A 1 107 ? -5.993 -4.000 -5.954 1.00 92.31 107 THR A CA 1
ATOM 832 C C . THR A 1 107 ? -5.491 -4.729 -7.203 1.00 92.31 107 THR A C 1
ATOM 834 O O . THR A 1 107 ? -4.295 -4.734 -7.482 1.00 92.31 107 THR A O 1
ATOM 837 N N . ASP A 1 108 ? -6.381 -5.326 -7.991 1.00 91.25 108 ASP A N 1
ATOM 838 C CA . ASP A 1 108 ? -6.006 -6.019 -9.224 1.00 91.25 108 ASP A CA 1
ATOM 839 C C . ASP A 1 108 ? -5.603 -5.039 -10.340 1.00 91.25 108 ASP A C 1
ATOM 841 O O . ASP A 1 108 ? -4.859 -5.422 -11.244 1.00 91.25 108 ASP A O 1
ATOM 845 N N . LEU A 1 109 ? -6.041 -3.775 -10.274 1.00 89.62 109 LEU A N 1
ATOM 846 C CA . LEU A 1 109 ? -5.684 -2.722 -11.231 1.00 89.62 109 LEU A CA 1
ATOM 847 C C . LEU A 1 109 ? -4.379 -1.993 -10.877 1.00 89.62 109 LEU A C 1
ATOM 849 O O . LEU A 1 109 ? -3.597 -1.700 -11.780 1.00 89.62 109 LEU A O 1
ATOM 853 N N . LEU A 1 110 ? -4.147 -1.684 -9.594 1.00 86.25 110 LEU A N 1
ATOM 854 C CA . LEU A 1 110 ? -3.028 -0.839 -9.135 1.00 86.25 110 LEU A CA 1
ATOM 855 C C . LEU A 1 110 ? -2.189 -1.473 -8.005 1.00 86.25 110 LEU A C 1
ATOM 857 O O . LEU A 1 110 ? -1.484 -0.781 -7.277 1.00 86.25 110 LEU A O 1
ATOM 861 N N . GLY A 1 111 ? -2.259 -2.790 -7.832 1.00 85.06 111 GLY A N 1
ATOM 862 C CA . GLY A 1 111 ? -1.566 -3.490 -6.754 1.00 85.06 111 GLY A CA 1
ATOM 863 C C . GLY A 1 111 ? -0.049 -3.655 -6.928 1.00 85.06 111 GLY A C 1
ATOM 864 O O . GLY A 1 111 ? 0.510 -3.425 -8.005 1.00 85.06 111 GLY A O 1
ATOM 865 N N . PRO A 1 112 ? 0.628 -4.159 -5.877 1.00 86.06 112 PRO A N 1
ATOM 866 C CA . PRO A 1 112 ? 2.077 -4.390 -5.867 1.00 86.06 112 PRO A CA 1
ATOM 867 C C . PRO A 1 112 ? 2.546 -5.437 -6.893 1.00 86.06 112 PRO A C 1
ATOM 869 O O . PRO A 1 112 ? 3.732 -5.510 -7.203 1.00 86.06 112 PRO A O 1
ATOM 872 N N . ASP A 1 113 ? 1.628 -6.229 -7.451 1.00 88.88 113 ASP A N 1
ATOM 873 C CA . ASP A 1 113 ? 1.927 -7.222 -8.489 1.00 88.88 113 ASP A CA 1
ATOM 874 C C . ASP A 1 113 ? 2.324 -6.565 -9.835 1.00 88.88 113 ASP A C 1
ATOM 876 O O . ASP A 1 113 ? 2.881 -7.231 -10.707 1.00 88.88 113 ASP A O 1
ATOM 880 N N . HIS A 1 114 ? 2.103 -5.251 -9.994 1.00 89.88 114 HIS A N 1
ATOM 881 C CA . HIS A 1 114 ? 2.388 -4.494 -11.222 1.00 89.88 114 HIS A CA 1
ATOM 882 C C . HIS A 1 114 ? 3.696 -3.688 -11.184 1.00 89.88 114 HIS A C 1
ATOM 884 O O . HIS A 1 114 ? 3.926 -2.865 -12.070 1.00 89.88 114 HIS A O 1
ATOM 890 N N . GLU A 1 115 ? 4.572 -3.900 -10.190 1.00 89.75 115 GLU A N 1
ATOM 891 C CA . GLU A 1 115 ? 5.866 -3.192 -10.065 1.00 89.75 115 GLU A CA 1
ATOM 892 C C . GLU A 1 115 ? 6.682 -3.220 -11.377 1.00 89.75 115 GLU A C 1
ATOM 894 O O . GLU A 1 115 ? 7.280 -2.216 -11.774 1.00 89.75 115 GLU A O 1
ATOM 899 N N . ASP A 1 116 ? 6.650 -4.339 -12.107 1.00 90.81 116 ASP A N 1
ATOM 900 C CA . ASP A 1 116 ? 7.377 -4.505 -13.370 1.00 90.81 116 ASP A CA 1
ATOM 901 C C . ASP A 1 116 ? 6.853 -3.605 -14.500 1.00 90.81 116 ASP A C 1
ATOM 903 O O . ASP A 1 116 ? 7.605 -3.252 -15.410 1.00 90.81 116 ASP A O 1
ATOM 907 N N . CYS A 1 117 ? 5.598 -3.150 -14.437 1.00 91.12 117 CYS A N 1
ATOM 908 C CA . CYS A 1 117 ? 5.056 -2.205 -15.411 1.00 91.12 117 CYS A CA 1
ATOM 909 C C . CYS A 1 117 ? 5.765 -0.846 -15.347 1.00 91.12 117 CYS A C 1
ATOM 911 O O . CYS A 1 117 ? 5.861 -0.160 -16.366 1.00 91.12 117 CYS A O 1
ATOM 913 N N . CYS A 1 118 ? 6.330 -0.471 -14.194 1.00 92.25 118 CYS A N 1
ATOM 914 C CA . CYS A 1 118 ? 7.091 0.768 -14.065 1.00 92.25 118 CYS A CA 1
ATOM 915 C C . CYS A 1 118 ? 8.396 0.757 -14.869 1.00 92.25 118 CYS A C 1
ATOM 917 O O . CYS A 1 118 ? 8.942 1.830 -15.136 1.00 92.25 118 CYS A O 1
ATOM 919 N N . GLN A 1 119 ? 8.888 -0.414 -15.296 1.00 91.44 119 GLN A N 1
ATOM 920 C CA . GLN A 1 119 ? 10.142 -0.532 -16.047 1.00 91.44 119 GLN A CA 1
ATOM 921 C C . GLN A 1 119 ? 10.121 0.247 -17.370 1.00 91.44 119 GLN A C 1
ATOM 923 O O . GLN A 1 119 ? 11.163 0.700 -17.840 1.00 91.44 119 GLN A O 1
ATOM 928 N N . VAL A 1 120 ? 8.936 0.493 -17.942 1.00 91.44 120 VAL A N 1
ATOM 929 C CA . VAL A 1 120 ? 8.780 1.324 -19.148 1.00 91.44 120 VAL A CA 1
ATOM 930 C C . VAL A 1 120 ? 9.314 2.753 -18.964 1.00 91.44 120 VAL A C 1
ATOM 932 O O . VAL A 1 120 ? 9.726 3.387 -19.932 1.00 91.44 120 VAL A O 1
ATOM 935 N N . PHE A 1 121 ? 9.354 3.250 -17.723 1.00 91.06 121 PHE A N 1
ATOM 936 C CA . PHE A 1 121 ? 9.870 4.574 -17.367 1.00 91.06 121 PHE A CA 1
ATOM 937 C C . PHE A 1 121 ? 11.362 4.571 -17.002 1.00 91.06 121 PHE A C 1
ATOM 939 O O . PHE A 1 121 ? 11.876 5.581 -16.527 1.00 91.06 121 PHE A O 1
ATOM 946 N N . GLU A 1 122 ? 12.079 3.453 -17.147 1.00 84.06 122 GLU A N 1
ATOM 947 C CA . GLU A 1 122 ? 13.522 3.432 -16.868 1.00 84.06 122 GLU A CA 1
ATOM 948 C C . GLU A 1 122 ? 14.358 4.135 -17.943 1.00 84.06 122 GLU A C 1
ATOM 950 O O . GLU A 1 122 ? 15.417 4.674 -17.620 1.00 84.06 122 GLU A O 1
ATOM 955 N N . ASP A 1 123 ? 13.888 4.139 -19.193 1.00 76.06 123 ASP A N 1
ATOM 956 C CA . ASP A 1 123 ? 14.628 4.621 -20.372 1.00 76.06 123 ASP A CA 1
ATOM 957 C C . ASP A 1 123 ? 13.967 5.850 -21.034 1.00 76.06 123 ASP A C 1
ATOM 959 O O . ASP A 1 123 ? 14.203 6.193 -22.193 1.00 76.06 123 ASP A O 1
ATOM 963 N N . ASP A 1 124 ? 13.115 6.565 -20.298 1.00 69.94 124 ASP A N 1
ATOM 964 C CA . ASP A 1 124 ? 12.297 7.675 -20.806 1.00 69.94 124 ASP A CA 1
ATOM 965 C C . ASP A 1 124 ? 13.057 9.012 -20.923 1.00 69.94 124 ASP A C 1
ATOM 967 O O . ASP A 1 124 ? 12.501 10.094 -20.734 1.00 69.94 124 ASP A O 1
ATOM 971 N N . LYS A 1 125 ? 14.355 8.963 -21.257 1.00 77.75 125 LYS A N 1
ATOM 972 C CA . LYS A 1 125 ? 15.291 10.109 -21.295 1.00 77.75 125 LYS A CA 1
ATOM 973 C C . LYS A 1 125 ? 15.364 10.921 -19.991 1.00 77.75 125 LYS A C 1
ATOM 975 O O . LYS A 1 125 ? 16.116 11.904 -19.943 1.00 77.75 125 LYS A O 1
ATOM 980 N N . ASP A 1 126 ? 14.662 10.523 -18.931 1.00 78.44 126 ASP A N 1
ATOM 981 C CA . ASP A 1 126 ? 14.764 11.140 -17.623 1.00 78.44 126 ASP A CA 1
ATOM 982 C C . ASP A 1 126 ? 15.975 10.583 -16.882 1.00 78.44 126 ASP A C 1
ATOM 984 O O . ASP A 1 126 ? 15.940 9.542 -16.227 1.00 78.44 126 ASP A O 1
ATOM 988 N N . LYS A 1 127 ? 17.079 11.328 -16.945 1.00 78.44 127 LYS A N 1
ATOM 989 C CA . LYS A 1 127 ? 18.336 10.958 -16.278 1.00 78.44 127 LYS A CA 1
ATOM 990 C C . LYS A 1 127 ? 18.179 10.749 -14.769 1.00 78.44 127 LYS A C 1
ATOM 992 O O . LYS A 1 127 ? 18.985 10.047 -14.166 1.00 78.44 127 LYS A O 1
ATOM 997 N N . GLU A 1 128 ? 17.172 11.365 -14.155 1.00 85.12 128 GLU A N 1
ATOM 998 C CA . GLU A 1 128 ? 16.907 11.247 -12.720 1.00 85.12 128 GLU A CA 1
ATOM 999 C C . GLU A 1 128 ? 15.947 10.102 -12.368 1.00 85.12 128 GLU A C 1
ATOM 1001 O O . GLU A 1 128 ? 15.764 9.808 -11.175 1.00 85.12 128 GLU A O 1
ATOM 1006 N N . ARG A 1 129 ? 15.367 9.439 -13.383 1.00 90.50 129 ARG A N 1
ATOM 1007 C CA . ARG A 1 129 ? 14.380 8.362 -13.245 1.00 90.50 129 ARG A CA 1
ATOM 1008 C C . ARG A 1 129 ? 13.210 8.762 -12.338 1.00 90.50 129 ARG A C 1
ATOM 1010 O O . ARG A 1 129 ? 12.758 7.965 -11.516 1.00 90.50 129 ARG A O 1
ATOM 1017 N N . ARG A 1 130 ? 12.757 10.019 -12.406 1.00 92.19 130 ARG A N 1
ATOM 1018 C CA . ARG A 1 130 ? 11.674 10.545 -11.559 1.00 92.19 130 ARG A CA 1
ATOM 1019 C C . ARG A 1 130 ? 10.366 9.839 -11.864 1.00 92.19 130 ARG A C 1
ATOM 1021 O O . ARG A 1 130 ? 9.686 9.458 -10.920 1.00 92.19 130 ARG A O 1
ATOM 1028 N N . CYS A 1 131 ? 10.055 9.603 -13.139 1.00 92.25 131 CYS A N 1
ATOM 1029 C CA . CYS A 1 131 ? 8.848 8.879 -13.540 1.00 92.25 131 CYS A CA 1
ATOM 1030 C C . CYS A 1 131 ? 8.852 7.438 -13.017 1.00 92.25 131 CYS A C 1
ATOM 1032 O O . CYS A 1 131 ? 7.898 7.032 -12.359 1.00 92.25 131 CYS A O 1
ATOM 1034 N N . TYR A 1 132 ? 9.962 6.714 -13.181 1.00 93.06 132 TYR A N 1
ATOM 1035 C CA . TYR A 1 132 ? 10.135 5.389 -12.582 1.00 93.06 132 TYR A CA 1
ATOM 1036 C C . TYR A 1 132 ? 9.935 5.404 -11.058 1.00 93.06 132 TYR A C 1
ATOM 1038 O O . TYR A 1 132 ? 9.162 4.615 -10.525 1.00 93.06 132 TYR A O 1
ATOM 1046 N N . LYS A 1 133 ? 10.592 6.325 -10.339 1.00 92.94 133 LYS A N 1
ATOM 1047 C CA . LYS A 1 133 ? 10.477 6.423 -8.872 1.00 92.94 133 LYS A CA 1
ATOM 1048 C C . LYS A 1 133 ? 9.063 6.778 -8.422 1.00 92.94 133 LYS A C 1
ATOM 1050 O O . LYS A 1 133 ? 8.596 6.224 -7.436 1.00 92.94 133 LYS A O 1
ATOM 1055 N N . ALA A 1 134 ? 8.393 7.689 -9.124 1.00 92.56 134 ALA A N 1
ATOM 1056 C CA . ALA A 1 134 ? 7.016 8.063 -8.831 1.00 92.56 134 ALA A CA 1
ATOM 1057 C C . ALA A 1 134 ? 6.064 6.879 -9.051 1.00 92.56 134 ALA A C 1
ATOM 1059 O O . ALA A 1 134 ? 5.244 6.605 -8.183 1.00 92.56 134 ALA A O 1
ATOM 1060 N N . CYS A 1 135 ? 6.234 6.144 -10.155 1.00 92.81 135 CYS A N 1
ATOM 1061 C CA . CYS A 1 135 ? 5.473 4.930 -10.448 1.00 92.81 135 CYS A CA 1
ATOM 1062 C C . CYS A 1 135 ? 5.668 3.867 -9.357 1.00 92.81 135 CYS A C 1
ATOM 1064 O O . CYS A 1 135 ? 4.694 3.387 -8.786 1.00 92.81 135 CYS A O 1
ATOM 1066 N N . MET A 1 136 ? 6.920 3.573 -8.988 1.00 93.25 136 MET A N 1
ATOM 1067 C CA . MET A 1 136 ? 7.208 2.626 -7.908 1.00 93.25 136 MET A CA 1
ATOM 1068 C C . MET A 1 136 ? 6.598 3.088 -6.584 1.00 93.25 136 MET A C 1
ATOM 1070 O O . MET A 1 136 ? 5.915 2.318 -5.926 1.00 93.25 136 MET A O 1
ATOM 1074 N N . ASN A 1 137 ? 6.786 4.350 -6.190 1.00 92.88 137 ASN A N 1
ATOM 1075 C CA . ASN A 1 137 ? 6.208 4.859 -4.945 1.00 92.88 137 ASN A CA 1
ATOM 1076 C C . ASN A 1 137 ? 4.680 4.746 -4.925 1.00 92.88 137 ASN A C 1
ATOM 1078 O O . ASN A 1 137 ? 4.129 4.441 -3.873 1.00 92.88 137 ASN A O 1
ATOM 1082 N N . ALA A 1 138 ? 4.024 4.957 -6.068 1.00 91.69 138 ALA A N 1
ATOM 1083 C CA . ALA A 1 138 ? 2.584 4.811 -6.201 1.00 91.69 138 ALA A CA 1
ATOM 1084 C C . ALA A 1 138 ? 2.117 3.370 -5.978 1.00 91.69 138 ALA A C 1
ATOM 1086 O O . ALA A 1 138 ? 1.248 3.147 -5.145 1.00 91.69 138 ALA A O 1
ATOM 1087 N N . LEU A 1 139 ? 2.741 2.397 -6.647 1.00 92.38 139 LEU A N 1
ATOM 1088 C CA . LEU A 1 139 ? 2.395 0.976 -6.501 1.00 92.38 139 LEU A CA 1
ATOM 1089 C C . LEU A 1 139 ? 2.751 0.402 -5.123 1.00 92.38 139 LEU A C 1
ATOM 1091 O O . LEU A 1 139 ? 2.149 -0.561 -4.656 1.00 92.38 139 LEU A O 1
ATOM 1095 N N . LEU A 1 140 ? 3.761 0.970 -4.462 1.00 93.75 140 LEU A N 1
ATOM 1096 C CA . LEU A 1 140 ? 4.207 0.520 -3.144 1.00 93.75 140 LEU A CA 1
ATOM 1097 C C . LEU A 1 140 ? 3.410 1.153 -1.993 1.00 93.75 140 LEU A C 1
ATOM 1099 O O . LEU A 1 140 ? 3.580 0.7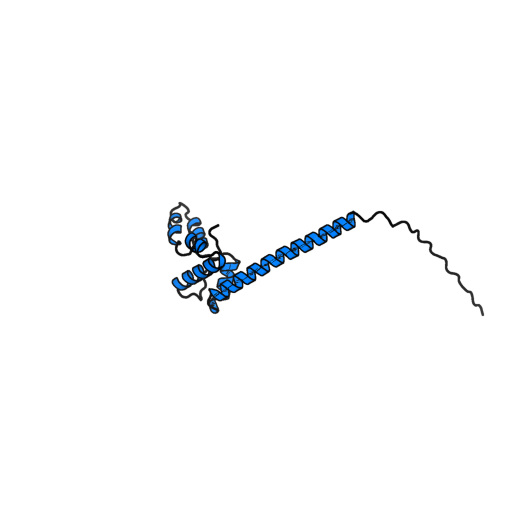25 -0.844 1.00 93.75 140 LEU A O 1
ATOM 1103 N N . ALA A 1 141 ? 2.599 2.177 -2.270 1.00 95.19 141 ALA A N 1
ATOM 1104 C CA . ALA A 1 141 ? 1.790 2.896 -1.294 1.00 95.19 141 ALA A CA 1
ATOM 1105 C C . ALA A 1 141 ? 0.379 2.285 -1.224 1.00 95.19 141 ALA A C 1
ATOM 1107 O O . ALA A 1 141 ? -0.425 2.486 -2.130 1.00 95.19 141 ALA A O 1
ATOM 1108 N N . PRO A 1 142 ? 0.038 1.553 -0.151 1.00 94.31 142 PRO A N 1
ATOM 1109 C CA . PRO A 1 142 ? -1.183 0.749 -0.122 1.00 94.31 142 PRO A CA 1
ATOM 1110 C C . PRO A 1 142 ? -2.476 1.561 0.063 1.00 94.31 142 PRO A C 1
ATOM 1112 O O . PRO A 1 142 ? -3.563 1.003 -0.040 1.00 94.31 142 PRO A O 1
ATOM 1115 N N . SER A 1 143 ? -2.373 2.861 0.352 1.00 94.25 143 SER A N 1
ATOM 1116 C CA . SER A 1 143 ? -3.499 3.803 0.420 1.00 94.25 143 SER A CA 1
ATOM 1117 C C . SER A 1 143 ? -3.678 4.619 -0.869 1.00 94.25 143 SER A C 1
ATOM 1119 O O . SER A 1 143 ? -4.354 5.644 -0.866 1.00 94.25 143 SER A O 1
ATOM 1121 N N . MET A 1 144 ? -3.072 4.197 -1.982 1.00 92.50 144 MET A N 1
ATOM 1122 C CA . MET A 1 144 ? -3.339 4.759 -3.309 1.00 92.50 144 MET A CA 1
ATOM 1123 C C . MET A 1 144 ? -4.402 3.920 -4.026 1.00 92.50 144 MET A C 1
ATOM 1125 O O . MET A 1 144 ? -4.245 2.709 -4.157 1.00 92.50 144 MET A O 1
ATOM 1129 N N . SER A 1 145 ? -5.467 4.574 -4.495 1.00 91.25 145 SER A N 1
ATOM 1130 C CA . SER A 1 145 ? -6.503 3.970 -5.340 1.00 91.25 145 SER A CA 1
ATOM 1131 C C . SER A 1 145 ? -6.137 4.037 -6.823 1.00 91.25 145 SER A C 1
ATOM 1133 O O . SER A 1 145 ? -5.330 4.865 -7.248 1.00 91.25 145 SER A O 1
ATOM 1135 N N . SER A 1 146 ? -6.790 3.206 -7.632 1.00 85.75 146 SER A N 1
ATOM 1136 C CA . SER A 1 146 ? -6.701 3.232 -9.098 1.00 85.75 146 SER A CA 1
ATOM 1137 C C . SER A 1 146 ? -7.392 4.438 -9.761 1.00 85.75 146 SER A C 1
ATOM 1139 O O . SER A 1 146 ? -7.099 4.744 -10.920 1.00 85.75 146 SER A O 1
ATOM 1141 N N . SER A 1 147 ? -8.294 5.122 -9.042 1.00 78.19 147 SER A N 1
ATOM 1142 C CA . SER A 1 147 ? -9.095 6.272 -9.507 1.00 78.19 147 SER A CA 1
ATOM 1143 C C . SER A 1 147 ? -8.584 7.629 -9.042 1.00 78.19 147 SER A C 1
ATOM 1145 O O . SER A 1 147 ? -8.262 7.713 -7.833 1.00 78.19 147 SER A O 1
#

Secondary structure (DSSP, 8-state):
---PPPPPPP--------SS-SHHHHHHHHHHHHHHHHHHHHHHHHHHHHHHHHHHHHHHS-TTTHHHHHHHHHTT-----TT--SHHHHHHHHHHHHHHHH-HHHHHHHSGGGGGGGGGGSSSS-TT-HHHHHHHHHHH-TT----

Sequence (147 aa):
SQIYRRRTPRLQIPIVFALHLPLNILLTSLLEMKLFFLSLLLISSVAAKSEEEGKVVAECCAPNSAACCRESIDFYLALLCPSLESKQTMVDTRKCIQTSLYGQEDTDLLGPDHEDCCQVFEDDKDKERRCYKACMNALLAPSMSSS

pLDDT: mean 81.85, std 16.79, range [41.34, 97.38]

Organism: NCBI:txid1538716

Radius of gyration: 32.29 Å; chains: 1; bounding box: 55×82×89 Å

InterPro domains:
  IPR015313 Protein Her-1 [PF09232] (54-146)
  IPR015313 Protein Her-1 [PTHR37979] (34-147)
  IPR036341 Her-1 superfamily [SSF110014] (51-145)
  IPR043108 Her-1, C-terminal [G3DSA:1.10.150.370] (112-147)